Protein AF-A0A2G9TK32-F1 (afdb_monomer_lite)

Radius of gyration: 20.15 Å; chains: 1; bounding box: 48×48×53 Å

pLDDT: mean 79.86, std 15.52, range [35.94, 96.19]

Organism: Teladorsagia circumcincta (NCBI:txid45464)

Structure (mmCIF, N/CA/C/O backbone):
data_AF-A0A2G9TK32-F1
#
_entry.id   AF-A0A2G9TK32-F1
#
loop_
_atom_site.group_PDB
_atom_site.id
_atom_site.type_symbol
_atom_site.label_atom_id
_atom_site.label_alt_id
_atom_site.label_comp_id
_atom_site.label_asym_id
_atom_site.label_entity_id
_atom_site.label_seq_id
_atom_site.pdbx_PDB_ins_code
_atom_site.Cartn_x
_atom_site.Cartn_y
_atom_site.Cartn_z
_atom_site.occupancy
_atom_site.B_iso_or_equiv
_atom_site.auth_seq_id
_atom_site.auth_comp_id
_atom_site.auth_asym_id
_atom_site.auth_atom_id
_atom_site.pdbx_PDB_model_num
ATOM 1 N N . MET A 1 1 ? -18.949 -4.666 10.541 1.00 75.31 1 MET A N 1
ATOM 2 C CA . MET A 1 1 ? -17.794 -5.335 11.185 1.00 75.31 1 MET A CA 1
ATOM 3 C C . MET A 1 1 ? -17.931 -6.842 11.384 1.00 75.31 1 MET A C 1
ATOM 5 O O . MET A 1 1 ? -16.945 -7.516 11.141 1.00 75.31 1 MET A O 1
ATOM 9 N N . LYS A 1 2 ? -19.099 -7.411 11.738 1.00 81.81 2 LYS A N 1
ATOM 10 C CA . LYS A 1 2 ? -19.233 -8.866 12.002 1.00 81.81 2 LYS A CA 1
ATOM 11 C C . LYS A 1 2 ? -18.679 -9.791 10.900 1.00 81.81 2 LYS A C 1
ATOM 13 O O . LYS A 1 2 ? -18.055 -10.792 11.217 1.00 81.81 2 LYS A O 1
ATOM 18 N N . VAL A 1 3 ? -18.886 -9.460 9.620 1.00 80.69 3 VAL A N 1
ATOM 19 C CA . VAL A 1 3 ? -18.361 -10.248 8.481 1.00 80.69 3 VAL A CA 1
ATOM 20 C C . VAL A 1 3 ? -16.830 -10.233 8.438 1.00 80.69 3 VAL A C 1
ATOM 22 O O . VAL A 1 3 ? -16.214 -11.276 8.256 1.00 80.69 3 VAL A O 1
ATOM 25 N N . VAL A 1 4 ? -16.224 -9.064 8.657 1.00 80.38 4 VAL A N 1
ATOM 26 C CA . VAL A 1 4 ? -14.765 -8.893 8.696 1.00 80.38 4 VAL A CA 1
ATOM 27 C C . VAL A 1 4 ? -14.185 -9.626 9.902 1.00 80.38 4 VAL A C 1
ATOM 29 O O . VAL A 1 4 ? -13.269 -10.414 9.744 1.00 80.38 4 VAL A O 1
ATOM 32 N N . GLN A 1 5 ? -14.773 -9.465 11.090 1.00 81.94 5 GLN A N 1
ATOM 33 C CA . GLN A 1 5 ? -14.326 -10.168 12.299 1.00 81.94 5 GLN A CA 1
ATOM 34 C C . GLN A 1 5 ? -14.335 -11.690 12.115 1.00 81.94 5 GLN A C 1
ATOM 36 O O . GLN A 1 5 ? -13.328 -12.331 12.389 1.00 81.94 5 GLN A O 1
ATOM 41 N N . LYS A 1 6 ? -15.419 -12.249 11.557 1.00 82.06 6 LYS A N 1
ATOM 42 C CA . LYS A 1 6 ? -15.507 -13.681 11.224 1.00 82.06 6 LYS A CA 1
ATOM 43 C C . LYS A 1 6 ? -14.401 -14.143 10.280 1.00 82.06 6 LYS A C 1
ATOM 45 O O . LYS A 1 6 ? -13.883 -15.244 10.428 1.00 82.06 6 LYS A O 1
ATOM 50 N N . ALA A 1 7 ? -14.032 -13.311 9.307 1.00 77.94 7 ALA A N 1
ATOM 51 C CA . ALA A 1 7 ? -12.984 -13.653 8.355 1.00 77.94 7 ALA A CA 1
ATOM 52 C C . ALA A 1 7 ? -11.597 -13.757 9.012 1.00 77.94 7 ALA A C 1
ATOM 54 O O . ALA A 1 7 ? -10.750 -14.450 8.465 1.00 77.94 7 ALA A O 1
ATOM 55 N N . TYR A 1 8 ? -11.381 -13.124 10.169 1.00 80.44 8 TYR A N 1
ATOM 56 C CA . TYR A 1 8 ? -10.092 -13.047 10.867 1.00 80.44 8 TYR A CA 1
ATOM 57 C C . TYR A 1 8 ? -10.092 -13.748 12.239 1.00 80.44 8 TYR A C 1
ATOM 59 O O . TYR A 1 8 ? -9.159 -13.566 13.010 1.00 80.44 8 TYR A O 1
ATOM 67 N N . GLU A 1 9 ? -11.088 -14.590 12.555 1.00 72.88 9 GLU A N 1
ATOM 68 C CA . GLU A 1 9 ? -11.216 -15.280 13.860 1.00 72.88 9 GLU A CA 1
ATOM 69 C C . GLU A 1 9 ? -9.981 -16.103 14.280 1.00 72.88 9 GLU A C 1
ATOM 71 O O . GLU A 1 9 ? -9.833 -16.430 15.455 1.00 72.88 9 GLU A O 1
ATOM 76 N N . ARG A 1 10 ? -9.095 -16.447 13.336 1.00 67.62 10 ARG A N 1
ATOM 77 C CA . ARG A 1 10 ? -7.863 -17.222 13.572 1.00 67.62 10 ARG A CA 1
ATOM 78 C C . ARG A 1 10 ? -6.574 -16.442 13.302 1.00 67.62 10 ARG A C 1
ATOM 80 O O . ARG A 1 10 ? -5.494 -17.006 13.448 1.00 67.62 10 ARG A O 1
ATOM 87 N N . ASP A 1 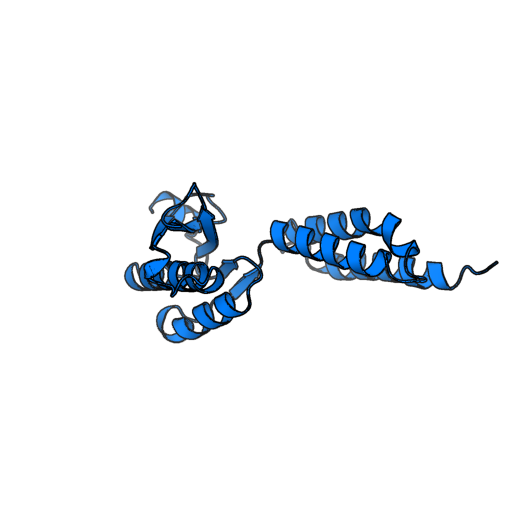11 ? -6.684 -15.178 12.907 1.00 68.31 11 ASP A N 1
ATOM 88 C CA . ASP A 1 11 ? -5.565 -14.365 12.439 1.00 68.31 11 ASP A CA 1
ATOM 89 C C . ASP A 1 11 ? -5.225 -13.264 13.457 1.00 68.31 11 ASP A C 1
ATOM 91 O O . ASP A 1 11 ? -6.096 -12.716 14.128 1.00 68.31 11 ASP A O 1
ATOM 95 N N . GLY A 1 12 ? -3.940 -12.918 13.572 1.00 72.88 12 GLY A N 1
ATOM 96 C CA . GLY A 1 12 ? -3.429 -11.961 14.567 1.00 72.88 12 GLY A CA 1
ATOM 97 C C . GLY A 1 12 ? -3.754 -10.481 14.307 1.00 72.88 12 GLY A C 1
ATOM 98 O O . GLY A 1 12 ? -3.273 -9.626 15.045 1.00 72.88 12 GLY A O 1
ATOM 99 N N . GLY A 1 13 ? -4.525 -10.161 13.263 1.00 86.69 13 GLY A N 1
ATOM 100 C CA . GLY A 1 13 ? -4.944 -8.798 12.929 1.00 86.69 13 GLY A CA 1
ATOM 101 C C . GLY A 1 13 ? -5.457 -8.650 11.494 1.00 86.69 13 GLY A C 1
ATOM 102 O O . GLY A 1 13 ? -5.327 -9.549 10.670 1.00 86.69 13 GLY A O 1
ATOM 103 N N . LEU A 1 14 ? -6.049 -7.495 11.198 1.00 89.88 14 LEU A N 1
ATOM 104 C CA . LEU A 1 14 ? -6.611 -7.127 9.903 1.00 89.88 14 LEU A CA 1
ATOM 105 C C . LEU A 1 14 ? -5.515 -6.779 8.889 1.00 89.88 14 LEU A C 1
ATOM 107 O O . LEU A 1 14 ? -4.511 -6.145 9.223 1.00 89.88 14 LEU A O 1
ATOM 111 N N . CYS A 1 15 ? -5.759 -7.119 7.624 1.00 90.56 15 CYS A N 1
ATOM 112 C CA . CYS A 1 15 ? -4.934 -6.687 6.497 1.00 90.56 15 CYS A CA 1
ATOM 113 C C . CYS A 1 15 ? -5.719 -5.656 5.696 1.00 90.56 15 CYS A C 1
ATOM 115 O O . CYS A 1 15 ? -6.651 -6.008 4.968 1.00 90.56 15 CYS A O 1
ATOM 117 N N . LEU A 1 16 ? -5.355 -4.386 5.830 1.00 90.75 16 LEU A N 1
ATOM 118 C CA . LEU A 1 16 ? -6.110 -3.283 5.251 1.00 90.75 16 LEU A CA 1
ATOM 119 C C . LEU A 1 16 ? -5.390 -2.678 4.047 1.00 90.75 16 LEU A C 1
ATOM 121 O O . LEU A 1 16 ? -4.169 -2.736 3.938 1.00 90.75 16 LEU A O 1
ATOM 125 N N . ALA A 1 17 ? -6.152 -2.066 3.149 1.00 90.94 17 ALA A N 1
ATOM 126 C CA . ALA A 1 17 ? -5.641 -1.221 2.081 1.00 90.94 17 ALA A CA 1
ATOM 127 C C . ALA A 1 17 ? -6.225 0.181 2.220 1.00 90.94 17 ALA A C 1
ATOM 129 O O . ALA A 1 17 ? -7.442 0.334 2.366 1.00 90.94 17 ALA A O 1
ATOM 130 N N . ALA A 1 18 ? -5.355 1.185 2.161 1.00 90.50 18 ALA A N 1
ATOM 131 C CA . ALA A 1 18 ? -5.724 2.587 2.153 1.00 90.50 18 ALA A CA 1
ATOM 132 C C . ALA A 1 18 ? -5.304 3.236 0.834 1.00 90.50 18 ALA A C 1
ATOM 134 O O . ALA A 1 18 ? -4.127 3.214 0.462 1.00 90.50 18 ALA A O 1
ATOM 135 N N . ASP A 1 19 ? -6.265 3.856 0.156 1.00 84.50 19 ASP A N 1
ATOM 136 C CA . ASP A 1 19 ? -5.996 4.664 -1.029 1.00 84.50 19 ASP A CA 1
ATOM 137 C C . ASP A 1 19 ? -6.625 6.048 -0.904 1.00 84.50 19 ASP A C 1
ATOM 139 O O . ASP A 1 19 ? -7.736 6.212 -0.397 1.00 84.50 19 ASP A O 1
ATOM 143 N N . GLY A 1 20 ? -5.872 7.042 -1.363 1.00 74.88 20 GLY A N 1
ATOM 144 C CA . GLY A 1 20 ? -6.241 8.446 -1.364 1.00 74.88 20 GLY A CA 1
ATOM 145 C C . GLY A 1 20 ? -6.227 8.974 -2.787 1.00 74.88 20 GLY A C 1
ATOM 146 O O . GLY A 1 20 ? -5.217 8.845 -3.486 1.00 74.88 20 GLY A O 1
ATOM 147 N N . ASN A 1 21 ? -7.328 9.589 -3.213 1.00 70.50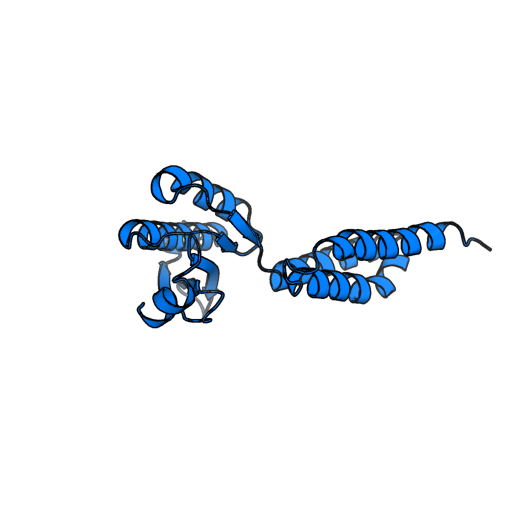 21 ASN A N 1
ATOM 148 C CA . ASN A 1 21 ? -7.413 10.258 -4.500 1.00 70.50 21 ASN A CA 1
ATOM 149 C C . ASN A 1 21 ? -7.975 11.670 -4.351 1.00 70.50 21 ASN A C 1
ATOM 151 O O . ASN A 1 21 ? -8.821 11.964 -3.510 1.00 70.50 21 ASN A O 1
ATOM 155 N N . VAL A 1 22 ? -7.494 12.548 -5.214 1.00 63.31 22 VAL A N 1
ATOM 156 C CA . VAL A 1 22 ? -7.767 13.971 -5.217 1.00 63.31 22 VAL A CA 1
ATOM 157 C C . VAL A 1 22 ? -8.547 14.278 -6.489 1.00 63.31 22 VAL A C 1
ATOM 159 O O . VAL A 1 22 ? -7.986 14.320 -7.583 1.00 63.31 22 VAL A O 1
ATOM 162 N N . THR A 1 23 ? -9.861 14.478 -6.370 1.00 58.47 23 THR A N 1
ATOM 163 C CA . THR A 1 23 ? -10.687 14.797 -7.540 1.00 58.47 23 THR A CA 1
ATOM 164 C C . THR A 1 23 ? -10.627 16.292 -7.830 1.00 58.47 23 THR A C 1
ATOM 166 O O . THR A 1 23 ? -11.069 17.110 -7.024 1.00 58.47 23 THR A O 1
ATOM 169 N N . LYS A 1 24 ? -10.100 16.664 -9.001 1.00 52.28 24 LYS A N 1
ATOM 170 C CA . LYS A 1 24 ? -10.249 18.011 -9.567 1.00 52.28 24 LYS A CA 1
ATOM 171 C C . LYS A 1 24 ? -11.477 18.019 -10.481 1.00 52.28 24 LYS A C 1
ATOM 173 O O . LYS A 1 24 ? -11.439 17.414 -11.548 1.00 52.28 24 LYS A O 1
ATOM 178 N N . LYS A 1 25 ? -12.550 18.713 -10.094 1.00 52.53 25 LYS A N 1
ATOM 179 C CA . LYS A 1 25 ? -13.654 19.063 -11.003 1.00 52.53 25 LYS A CA 1
ATOM 180 C C . LYS A 1 25 ? -13.782 20.583 -11.065 1.00 52.53 25 LYS A C 1
ATOM 182 O O . LYS A 1 25 ? -14.248 21.194 -10.117 1.00 52.53 25 LYS A O 1
ATOM 187 N N . GLY A 1 26 ? -13.397 21.176 -12.194 1.00 54.47 26 GLY A N 1
ATOM 188 C CA . GLY A 1 26 ? -13.657 22.591 -12.472 1.00 54.47 26 GLY A CA 1
ATOM 189 C C . GLY A 1 26 ? -12.821 23.598 -11.657 1.00 54.47 26 GLY A C 1
ATOM 190 O O . GLY A 1 26 ? -11.754 23.245 -11.146 1.00 54.47 26 GLY A O 1
ATOM 191 N N . PRO A 1 27 ? -13.267 24.871 -11.598 1.00 46.84 27 PRO A N 1
ATOM 192 C CA . PRO A 1 27 ? -12.472 26.002 -11.107 1.00 46.84 27 PRO A CA 1
ATOM 193 C C . PRO A 1 27 ? -12.380 26.145 -9.570 1.00 46.84 27 PRO A C 1
ATOM 195 O O . PRO A 1 27 ? -11.624 26.991 -9.101 1.00 46.84 27 PRO A O 1
ATOM 198 N N . THR A 1 28 ? -13.074 25.323 -8.774 1.00 53.03 28 THR A N 1
ATOM 199 C CA . THR A 1 28 ? -13.118 25.385 -7.292 1.00 53.03 28 THR A CA 1
ATOM 200 C C . THR A 1 28 ? -13.394 24.003 -6.667 1.00 53.03 28 THR A C 1
ATOM 202 O O . THR A 1 28 ? -13.671 23.042 -7.379 1.00 53.03 28 THR A O 1
ATOM 205 N N . PRO A 1 29 ? -13.287 23.891 -5.332 1.00 52.78 29 PRO A N 1
ATOM 206 C CA . PRO A 1 29 ? -12.130 23.355 -4.639 1.00 52.78 29 PRO A CA 1
ATOM 207 C C . PRO A 1 29 ? -11.988 21.829 -4.749 1.00 52.78 29 PRO A C 1
ATOM 209 O O . PRO A 1 29 ? -12.925 21.050 -4.897 1.00 52.78 29 PRO A O 1
ATOM 212 N N . VAL A 1 30 ? -10.741 21.406 -4.647 1.00 66.56 30 VAL A N 1
ATOM 213 C CA . VAL A 1 30 ? -10.318 20.022 -4.790 1.00 66.56 30 VAL A CA 1
ATOM 214 C C . VAL A 1 30 ? -10.626 19.265 -3.494 1.00 66.56 30 VAL A C 1
ATOM 216 O O . VAL A 1 30 ? -10.011 19.534 -2.463 1.00 66.56 30 VAL A O 1
ATOM 219 N N . ILE A 1 31 ? -11.567 18.326 -3.539 1.00 72.69 31 ILE A N 1
ATOM 220 C CA . ILE A 1 31 ? -11.835 17.415 -2.422 1.00 72.69 31 ILE A CA 1
ATOM 221 C C . ILE A 1 31 ? -10.962 16.172 -2.600 1.00 72.69 31 ILE A C 1
ATOM 223 O O . ILE A 1 31 ? -10.994 15.508 -3.642 1.00 72.69 31 ILE A O 1
ATOM 227 N N . GLY A 1 32 ? -10.160 15.882 -1.581 1.00 77.62 32 GLY A N 1
ATOM 228 C CA . GLY A 1 32 ? -9.493 14.605 -1.398 1.00 77.62 32 GLY A CA 1
ATOM 229 C C . GLY A 1 32 ? -10.419 13.603 -0.735 1.00 77.62 32 GLY A C 1
ATOM 230 O O . GLY A 1 32 ? -11.151 13.945 0.190 1.00 77.62 32 GLY A O 1
ATOM 231 N N . LYS A 1 33 ? -10.365 12.360 -1.194 1.00 84.81 33 LYS A N 1
ATOM 232 C CA . LYS A 1 33 ? -11.046 11.222 -0.591 1.00 84.81 33 LYS A CA 1
ATOM 233 C C . LYS A 1 33 ? -10.004 10.171 -0.250 1.00 84.81 33 LYS A C 1
ATOM 235 O O . LYS A 1 33 ? -9.269 9.752 -1.140 1.00 84.81 33 LYS A O 1
ATOM 240 N N . ALA A 1 34 ? -9.983 9.722 0.995 1.00 88.81 34 ALA A N 1
ATOM 241 C CA . ALA A 1 34 ? -9.228 8.557 1.426 1.00 88.81 34 ALA A CA 1
ATOM 242 C C . ALA A 1 34 ? -10.198 7.437 1.813 1.00 88.81 34 ALA A C 1
ATOM 244 O O . ALA A 1 34 ? -11.228 7.686 2.433 1.00 88.81 34 ALA A O 1
ATOM 245 N N . VAL A 1 35 ? -9.907 6.206 1.409 1.00 90.94 35 VAL A N 1
ATOM 246 C CA . VAL A 1 35 ? -10.744 5.030 1.671 1.00 90.94 35 VAL A CA 1
ATOM 247 C C . VAL A 1 35 ? -9.896 3.962 2.321 1.00 90.94 35 VAL A C 1
ATOM 249 O O . VAL A 1 35 ? -8.785 3.703 1.869 1.00 90.94 35 VAL A O 1
ATOM 252 N N . LEU A 1 36 ? -10.454 3.317 3.338 1.00 92.50 36 LEU A N 1
ATOM 253 C CA . LEU A 1 36 ? -9.889 2.149 3.989 1.00 92.50 36 LEU A CA 1
ATOM 254 C C . LEU A 1 36 ? -10.761 0.935 3.684 1.00 92.50 36 LEU A C 1
ATOM 256 O O . LEU A 1 36 ? -11.975 0.959 3.901 1.00 92.50 36 LEU A O 1
ATOM 260 N N . SER A 1 37 ? -10.145 -0.133 3.198 1.00 91.81 37 SER A N 1
ATOM 261 C CA . SER A 1 37 ? -10.830 -1.381 2.868 1.00 91.81 37 SER A CA 1
ATOM 262 C C . SER A 1 37 ? -10.113 -2.584 3.460 1.00 91.81 37 SER A C 1
ATOM 264 O O . SER A 1 37 ? -8.898 -2.570 3.645 1.00 91.81 37 SER A O 1
ATOM 266 N N . ASP A 1 38 ? -10.876 -3.628 3.753 1.00 86.50 38 ASP A N 1
ATOM 267 C CA . ASP A 1 38 ? -10.344 -4.920 4.153 1.00 86.50 38 ASP A CA 1
ATOM 268 C C . ASP A 1 38 ? -9.917 -5.720 2.919 1.00 86.50 38 ASP A C 1
ATOM 270 O O . ASP A 1 38 ? -10.707 -5.949 1.999 1.00 86.50 38 ASP A O 1
ATOM 274 N N . THR A 1 39 ? -8.665 -6.169 2.883 1.00 84.44 39 THR A N 1
ATOM 275 C CA . THR A 1 39 ? -8.111 -6.813 1.683 1.00 84.44 39 THR A CA 1
ATOM 276 C C . THR A 1 39 ? -8.635 -8.228 1.460 1.00 84.44 39 THR A C 1
ATOM 278 O O . THR A 1 39 ? -8.577 -8.709 0.326 1.00 84.44 39 THR A O 1
ATOM 281 N N . ARG A 1 40 ? -9.186 -8.886 2.487 1.00 82.62 40 ARG A N 1
ATOM 282 C CA . ARG A 1 40 ? -9.735 -10.244 2.387 1.00 82.62 40 ARG A CA 1
ATOM 283 C C . ARG A 1 40 ? -11.185 -10.249 1.921 1.00 82.62 40 ARG A C 1
ATOM 285 O O . ARG A 1 40 ? -11.513 -10.907 0.941 1.00 82.62 40 ARG A O 1
ATOM 292 N N . THR A 1 41 ? -12.044 -9.500 2.600 1.00 81.06 41 THR A N 1
ATOM 293 C CA . THR A 1 41 ? -13.484 -9.415 2.309 1.00 81.06 41 THR A CA 1
ATOM 294 C C . THR A 1 41 ? -13.821 -8.388 1.232 1.00 81.06 41 THR A C 1
ATOM 296 O O . THR A 1 41 ? -14.942 -8.386 0.731 1.00 81.06 41 THR A O 1
ATOM 299 N N . LYS A 1 42 ? -12.866 -7.517 0.873 1.00 83.94 42 LYS A N 1
ATOM 300 C CA . LYS A 1 42 ? -13.024 -6.408 -0.085 1.00 83.94 42 LYS A CA 1
ATOM 301 C C . LYS A 1 42 ? -14.040 -5.346 0.351 1.00 83.94 42 LYS A C 1
ATOM 303 O O . LYS A 1 42 ? -14.442 -4.508 -0.453 1.00 83.94 42 LYS A O 1
ATOM 308 N N . LEU A 1 43 ? -14.451 -5.356 1.620 1.00 85.50 43 LEU A N 1
ATOM 309 C CA . LEU A 1 43 ? -15.397 -4.385 2.157 1.00 85.50 43 LEU A CA 1
ATOM 310 C C . LEU A 1 43 ? -14.698 -3.067 2.495 1.00 85.50 43 LEU A C 1
ATOM 312 O O . LEU A 1 43 ? -13.621 -3.055 3.089 1.00 85.50 43 LEU A O 1
ATOM 316 N N . ILE A 1 44 ? -15.350 -1.952 2.165 1.00 91.25 44 ILE A N 1
ATOM 317 C CA . ILE A 1 44 ? -14.946 -0.627 2.639 1.00 91.25 44 ILE A CA 1
ATOM 318 C C . ILE A 1 44 ? -15.327 -0.516 4.114 1.00 91.25 44 ILE A C 1
ATOM 320 O O . ILE A 1 44 ? -16.479 -0.745 4.485 1.00 91.25 44 ILE A O 1
ATOM 324 N N . LEU A 1 45 ? -14.349 -0.175 4.946 1.00 91.75 45 LEU A N 1
ATOM 325 C CA . LEU A 1 45 ? -14.523 -0.047 6.389 1.00 91.75 45 LEU A CA 1
ATOM 326 C C . LEU A 1 45 ? -14.781 1.399 6.792 1.00 91.75 45 LEU A C 1
ATOM 328 O O . LEU A 1 45 ? -15.613 1.644 7.661 1.00 91.75 45 LEU A O 1
ATOM 332 N N . HIS A 1 46 ? -14.079 2.337 6.154 1.00 94.56 46 HIS A N 1
ATOM 333 C CA . HIS A 1 46 ? -14.182 3.758 6.460 1.00 94.56 46 HIS A CA 1
ATOM 334 C C . HIS A 1 46 ? -13.761 4.621 5.270 1.00 94.56 46 HIS A C 1
ATOM 336 O O . HIS A 1 46 ? -13.014 4.174 4.392 1.00 94.56 46 HIS A O 1
ATOM 342 N N . ALA A 1 47 ? -14.242 5.859 5.238 1.00 92.56 47 ALA A N 1
ATOM 343 C CA . ALA A 1 47 ? -13.846 6.849 4.249 1.00 92.56 47 ALA A CA 1
ATOM 344 C C . ALA A 1 47 ? -13.719 8.226 4.897 1.00 92.56 47 ALA A C 1
ATOM 346 O O . ALA A 1 47 ? -14.544 8.620 5.716 1.00 92.56 47 ALA A O 1
ATOM 347 N N . GLU A 1 48 ? -12.701 8.959 4.474 1.00 91.88 48 GLU A N 1
ATOM 348 C CA . GLU A 1 48 ? -12.375 10.294 4.952 1.00 91.88 48 GLU A CA 1
ATOM 349 C C . GLU A 1 48 ? -12.356 11.268 3.784 1.00 91.88 48 GLU A C 1
ATOM 351 O O . GLU A 1 48 ? -11.929 10.936 2.673 1.00 91.88 48 GLU A O 1
ATOM 356 N N . PHE A 1 49 ? -12.808 12.488 4.049 1.00 88.56 49 PHE A N 1
ATOM 357 C CA . PHE A 1 49 ? -12.770 13.582 3.092 1.00 88.56 49 PHE A CA 1
ATOM 358 C C . PHE A 1 49 ? -11.862 14.675 3.636 1.00 88.56 49 PHE A C 1
ATOM 360 O O . PHE A 1 49 ? -11.950 15.045 4.805 1.00 88.56 49 PHE A O 1
ATOM 367 N N . VAL A 1 50 ? -10.979 15.176 2.780 1.00 85.62 50 VAL A N 1
ATOM 368 C CA . VAL A 1 50 ? -10.028 16.235 3.114 1.00 85.62 50 VAL A CA 1
ATOM 369 C C . VAL A 1 50 ? -10.205 17.346 2.101 1.00 85.62 50 VAL A C 1
ATOM 371 O O . VAL A 1 50 ? -10.003 17.147 0.899 1.00 85.62 50 VAL A O 1
ATOM 374 N N . HIS A 1 51 ? -10.594 18.525 2.563 1.00 82.12 51 HIS A N 1
ATOM 375 C CA . HIS A 1 51 ? -10.676 19.680 1.692 1.00 82.12 51 HIS A CA 1
ATOM 376 C C . HIS A 1 51 ? -9.269 20.241 1.451 1.00 82.12 51 HIS A C 1
ATOM 378 O O . HIS A 1 51 ? -8.478 20.394 2.376 1.00 82.12 51 HIS A O 1
ATOM 384 N N . ARG A 1 52 ? -8.921 20.587 0.207 1.00 74.38 52 ARG A N 1
ATOM 385 C CA . ARG A 1 52 ? -7.557 21.041 -0.138 1.00 74.38 52 ARG A CA 1
ATOM 386 C C . ARG A 1 52 ? -7.116 22.342 0.558 1.00 74.38 52 ARG A C 1
ATOM 388 O O . ARG A 1 52 ? -5.915 22.597 0.653 1.00 74.38 52 ARG A O 1
ATOM 395 N N . SER A 1 53 ? -8.048 23.149 1.074 1.00 75.31 53 SER A N 1
ATOM 396 C CA . SER A 1 53 ? -7.692 24.297 1.930 1.00 75.31 53 SER A CA 1
ATOM 397 C C . SER A 1 53 ? -7.052 23.870 3.251 1.00 75.31 53 SER A C 1
ATOM 399 O O . SER A 1 53 ? -6.290 24.634 3.821 1.00 75.31 53 SER A O 1
ATOM 401 N N . GLU A 1 54 ? -7.331 22.655 3.721 1.00 74.25 54 GLU A N 1
ATOM 402 C CA . GLU A 1 54 ? -6.747 22.082 4.938 1.00 74.25 54 GLU A CA 1
ATOM 403 C C . GLU A 1 54 ? -5.310 21.581 4.705 1.00 74.25 54 GLU A C 1
ATOM 405 O O . GLU A 1 54 ? -4.631 21.172 5.640 1.00 74.25 54 GLU A O 1
ATOM 410 N N . SER A 1 55 ? -4.837 21.588 3.452 1.00 67.06 55 SER A N 1
ATOM 411 C CA . SER A 1 55 ? -3.560 20.997 3.045 1.00 67.06 55 SER A CA 1
ATOM 412 C C . SER A 1 55 ? -2.643 21.988 2.313 1.00 67.06 55 SER A C 1
ATOM 414 O O . SER A 1 55 ? -1.819 21.571 1.490 1.00 67.06 55 SER A O 1
ATOM 416 N N . ASP A 1 56 ? -2.831 23.293 2.530 1.00 67.38 56 ASP A N 1
ATOM 417 C CA . ASP A 1 56 ? -2.097 24.390 1.873 1.00 67.38 56 ASP A CA 1
ATOM 418 C C . ASP A 1 56 ? -2.049 24.282 0.342 1.00 67.38 56 ASP A C 1
ATOM 420 O O . ASP A 1 56 ? -1.065 24.633 -0.307 1.00 67.38 56 ASP A O 1
ATOM 424 N N . ASN A 1 57 ? -3.096 23.730 -0.274 1.00 61.03 57 ASN A N 1
ATOM 425 C CA . ASN A 1 57 ? -3.128 23.450 -1.707 1.00 61.03 57 ASN A CA 1
ATOM 426 C C . ASN A 1 57 ? -2.064 22.463 -2.237 1.00 61.03 57 ASN A C 1
ATOM 428 O O . ASN A 1 57 ? -1.939 22.301 -3.455 1.00 61.03 57 ASN A O 1
ATOM 432 N N . VAL A 1 58 ? -1.361 21.713 -1.388 1.00 64.50 58 VAL A N 1
ATOM 433 C CA . VAL A 1 58 ? -0.378 20.705 -1.819 1.00 64.50 58 VAL A CA 1
ATOM 434 C C . VAL A 1 58 ? -1.026 19.321 -1.916 1.00 64.50 58 VAL A C 1
ATOM 436 O O . VAL A 1 58 ? -1.429 18.747 -0.909 1.00 64.50 58 VAL A O 1
ATOM 439 N N . ASN A 1 59 ? -1.078 18.740 -3.121 1.00 63.19 59 ASN A N 1
ATOM 440 C CA . ASN A 1 59 ? -1.753 17.452 -3.358 1.00 63.19 59 ASN A CA 1
ATOM 441 C C . ASN A 1 59 ? -1.210 16.310 -2.480 1.00 63.19 59 ASN A C 1
ATOM 443 O O . ASN A 1 59 ? -1.991 15.545 -1.930 1.00 63.19 59 ASN A O 1
ATOM 447 N N . GLY A 1 60 ? 0.112 16.220 -2.292 1.00 67.06 60 GLY A N 1
ATOM 448 C CA . GLY A 1 60 ? 0.716 15.172 -1.459 1.00 67.06 60 GLY A CA 1
ATOM 449 C C . GLY A 1 60 ? 0.354 15.267 0.029 1.00 67.06 60 GLY A C 1
ATOM 450 O O . GLY A 1 60 ? 0.391 14.255 0.721 1.00 67.06 60 GLY A O 1
ATOM 451 N N . ARG A 1 61 ? -0.036 16.452 0.521 1.00 77.00 61 ARG A N 1
ATOM 452 C CA . ARG A 1 61 ? -0.476 16.643 1.913 1.00 77.00 61 ARG A CA 1
ATOM 453 C C . ARG A 1 61 ? -1.898 16.134 2.142 1.00 77.00 61 ARG A C 1
ATOM 455 O O . ARG A 1 61 ? -2.184 15.650 3.228 1.00 77.00 61 ARG A O 1
ATOM 462 N N . VAL A 1 62 ? -2.753 16.179 1.118 1.00 81.12 62 VAL A N 1
ATOM 463 C CA . VAL A 1 62 ? -4.123 15.641 1.171 1.00 81.12 62 VAL A CA 1
ATOM 464 C C . VAL A 1 62 ? -4.110 14.134 1.427 1.00 81.12 62 VAL A C 1
ATOM 466 O O . VAL A 1 62 ? -4.875 13.640 2.249 1.00 81.12 62 VAL A O 1
ATOM 469 N N . ASP A 1 63 ? -3.208 13.409 0.762 1.00 82.81 63 ASP A N 1
ATOM 470 C CA . ASP A 1 63 ? -3.065 11.961 0.942 1.00 82.81 63 ASP A CA 1
ATOM 471 C C . ASP A 1 63 ? -2.574 11.596 2.343 1.00 82.81 63 ASP A C 1
ATOM 473 O O . ASP A 1 63 ? -3.066 10.650 2.953 1.00 82.81 63 ASP A O 1
ATOM 477 N N . VAL A 1 64 ? -1.593 12.352 2.842 1.00 88.31 64 VAL A N 1
ATOM 478 C CA . VAL A 1 64 ? -1.018 12.154 4.176 1.00 88.31 64 VAL A CA 1
ATOM 479 C C . VAL A 1 64 ? -2.058 12.450 5.249 1.00 88.31 64 VAL A C 1
ATOM 481 O O . VAL A 1 64 ? -2.224 11.650 6.164 1.00 88.31 64 VAL A O 1
ATOM 484 N N . GLU A 1 65 ? -2.798 13.552 5.123 1.00 89.88 65 GLU A N 1
ATOM 485 C CA . GLU A 1 65 ? -3.854 13.895 6.075 1.00 89.88 65 GLU A CA 1
ATOM 486 C C . GLU A 1 65 ? -5.015 12.899 6.021 1.00 89.88 65 GLU A C 1
ATOM 488 O O . GLU A 1 65 ? -5.499 12.457 7.062 1.00 89.88 65 GLU A O 1
ATOM 493 N N . GLY A 1 66 ? -5.412 12.471 4.820 1.00 90.50 66 GLY A N 1
ATOM 494 C CA . GLY A 1 66 ? -6.408 11.419 4.649 1.00 90.50 66 GLY A CA 1
ATOM 495 C C . GLY A 1 66 ? -5.983 10.129 5.349 1.00 90.50 66 GLY A C 1
ATOM 496 O O . GLY A 1 66 ? -6.761 9.561 6.112 1.00 90.50 66 GLY A O 1
ATOM 497 N N . LEU A 1 67 ? -4.728 9.706 5.168 1.00 92.12 67 LEU A N 1
ATOM 498 C CA . LEU A 1 67 ? -4.186 8.544 5.869 1.00 92.12 67 LEU A CA 1
ATOM 499 C C . LEU A 1 67 ? -4.151 8.754 7.390 1.00 92.12 67 LEU A C 1
ATOM 501 O O . LEU A 1 67 ? -4.588 7.868 8.115 1.00 92.12 67 LEU A O 1
ATOM 505 N N . ASN A 1 68 ? -3.702 9.909 7.887 1.00 93.00 68 ASN A N 1
ATOM 506 C CA . ASN A 1 68 ? -3.684 10.198 9.326 1.00 93.00 68 ASN A CA 1
ATOM 507 C C . ASN A 1 68 ? -5.075 10.051 9.957 1.00 93.00 68 ASN A C 1
ATOM 509 O O . ASN A 1 68 ? -5.202 9.463 11.031 1.00 93.00 68 ASN A O 1
ATOM 513 N N . ARG A 1 69 ? -6.129 10.543 9.295 1.00 94.25 69 ARG A N 1
ATOM 514 C CA . ARG A 1 69 ? -7.514 10.388 9.773 1.00 94.25 69 ARG A CA 1
ATOM 515 C C . ARG A 1 69 ? -7.944 8.926 9.806 1.00 94.25 69 ARG A C 1
ATOM 517 O O . ARG A 1 69 ? -8.483 8.481 10.818 1.00 94.25 69 ARG A O 1
ATOM 524 N N . LEU A 1 70 ? -7.626 8.162 8.758 1.00 95.44 70 LEU A N 1
ATOM 525 C CA . LEU A 1 70 ? -7.887 6.721 8.728 1.00 95.44 70 LEU A CA 1
ATOM 526 C C . LEU A 1 70 ? -7.149 5.983 9.857 1.00 95.44 70 LEU A C 1
ATOM 528 O O . LEU A 1 70 ? -7.755 5.159 10.533 1.00 95.44 70 LEU A O 1
ATOM 532 N N . LEU A 1 71 ? -5.874 6.296 10.111 1.00 95.12 71 LEU A N 1
ATOM 533 C CA . LEU A 1 71 ? -5.080 5.672 11.180 1.00 95.12 71 LEU A CA 1
ATOM 534 C C . LEU A 1 71 ? -5.626 6.009 12.575 1.00 95.12 71 LEU A C 1
ATOM 536 O O . LEU A 1 71 ? -5.755 5.119 13.414 1.00 95.12 71 LEU A O 1
ATOM 540 N N . ARG A 1 72 ? -6.020 7.267 12.814 1.00 95.75 72 ARG A N 1
ATOM 541 C CA . ARG A 1 72 ? -6.689 7.675 14.062 1.00 95.75 72 ARG A CA 1
ATOM 542 C C . ARG A 1 72 ? -8.021 6.957 14.252 1.00 95.75 72 ARG A C 1
ATOM 544 O O . ARG A 1 72 ? -8.352 6.579 15.372 1.00 95.75 72 ARG A O 1
ATOM 551 N N . TRP A 1 73 ? -8.780 6.747 13.177 1.00 96.19 73 TRP A N 1
ATOM 552 C CA . TRP A 1 73 ? -10.015 5.967 13.228 1.00 96.19 73 TRP A CA 1
ATOM 553 C C . TRP A 1 73 ? -9.744 4.499 13.593 1.00 96.19 73 TRP A C 1
ATOM 555 O O . TRP A 1 73 ? -10.392 3.983 14.497 1.00 96.19 73 TRP A O 1
ATOM 565 N N . ILE A 1 74 ? -8.738 3.855 12.984 1.00 94.69 74 ILE A N 1
ATOM 566 C CA . ILE A 1 74 ? -8.311 2.483 13.333 1.00 94.69 74 ILE A CA 1
ATOM 567 C C . ILE A 1 74 ? -7.947 2.387 14.823 1.00 94.69 74 ILE A C 1
ATOM 569 O O . ILE A 1 74 ? -8.422 1.481 15.509 1.00 94.69 74 ILE A O 1
ATOM 573 N N . SER A 1 75 ? -7.142 3.337 15.316 1.00 94.88 75 SER A N 1
ATOM 574 C CA . SER A 1 75 ? -6.729 3.447 16.724 1.00 94.88 75 SER A CA 1
ATOM 575 C C . SER A 1 75 ? -7.945 3.590 17.651 1.00 94.88 75 SER A C 1
ATOM 577 O O . SER A 1 75 ? -8.127 2.806 18.585 1.00 94.88 75 SER A O 1
ATOM 579 N N . LYS A 1 76 ? -8.859 4.518 17.332 1.00 96.12 76 LYS A N 1
ATOM 580 C CA . LYS A 1 76 ? -10.097 4.765 18.089 1.00 96.12 76 LYS A CA 1
ATOM 581 C C . LYS A 1 76 ? -11.007 3.537 18.159 1.00 96.12 76 LYS A C 1
ATOM 583 O O . LYS A 1 76 ? -11.537 3.231 19.226 1.00 96.12 76 LYS A O 1
ATOM 588 N N . GLU A 1 77 ? -11.180 2.838 17.042 1.00 93.62 77 GLU A N 1
ATOM 589 C CA . GLU A 1 77 ? -11.998 1.623 16.950 1.00 93.62 77 GLU A CA 1
ATOM 590 C C . GLU A 1 77 ? -11.280 0.380 17.506 1.00 93.62 77 GLU A C 1
ATOM 592 O O . GLU A 1 77 ? -11.863 -0.705 17.544 1.00 93.62 77 GLU A O 1
ATOM 597 N N . LYS A 1 78 ? -10.025 0.530 17.963 1.00 92.06 78 LYS A N 1
ATOM 598 C CA . LYS A 1 78 ? -9.179 -0.539 18.516 1.00 92.06 78 LYS A CA 1
ATOM 599 C C . LYS A 1 78 ? -9.088 -1.744 17.580 1.00 92.06 78 LYS A C 1
ATOM 601 O O . LYS A 1 78 ? -9.145 -2.896 18.014 1.00 92.06 78 LYS A O 1
ATOM 606 N N . LEU A 1 79 ? -8.985 -1.477 16.279 1.00 90.69 79 LEU A N 1
ATOM 607 C CA . LEU A 1 79 ? -8.891 -2.527 15.276 1.00 90.69 79 LEU A CA 1
ATOM 608 C C . LEU A 1 79 ? -7.467 -3.101 15.277 1.00 90.69 79 LEU A C 1
ATOM 610 O O . LEU A 1 79 ? -6.524 -2.348 15.030 1.00 90.69 79 LEU A O 1
ATOM 614 N N . PRO A 1 80 ? -7.281 -4.412 15.519 1.00 90.12 80 PRO A N 1
ATOM 615 C CA . PRO A 1 80 ? -5.954 -5.012 15.505 1.00 90.12 80 PRO A CA 1
ATOM 616 C C . PRO A 1 80 ? -5.430 -4.991 14.070 1.00 90.12 80 PRO A C 1
ATOM 618 O O . PRO A 1 80 ? -5.993 -5.659 13.207 1.00 90.12 80 PRO A O 1
ATOM 621 N N . LEU A 1 81 ? -4.392 -4.206 13.790 1.00 91.19 81 LEU A N 1
ATOM 622 C CA . LEU A 1 81 ? -3.863 -4.016 12.440 1.00 91.19 81 LEU A CA 1
ATOM 623 C C . LEU A 1 81 ? -2.591 -4.847 12.247 1.00 91.19 81 LEU A C 1
ATOM 625 O O . LEU A 1 81 ? -1.584 -4.606 12.899 1.00 91.19 81 LEU A O 1
ATOM 629 N N . GLN A 1 82 ? -2.621 -5.804 11.320 1.00 91.12 82 GLN A N 1
ATOM 630 C CA . GLN A 1 82 ? -1.453 -6.615 10.969 1.00 91.12 82 GLN A CA 1
ATOM 631 C C . GLN A 1 82 ? -0.640 -5.977 9.838 1.00 91.12 82 GLN A C 1
ATOM 633 O O . GLN A 1 82 ? 0.593 -5.941 9.871 1.00 91.12 82 GLN A O 1
ATOM 638 N N . SER A 1 83 ? -1.325 -5.512 8.793 1.00 91.31 83 SER A N 1
ATOM 639 C CA . SER A 1 83 ? -0.675 -4.914 7.630 1.00 91.31 83 SER A CA 1
ATOM 640 C C . SER A 1 83 ? -1.522 -3.821 7.002 1.00 91.31 83 SER A C 1
ATOM 642 O O . SER A 1 83 ? -2.754 -3.859 7.056 1.00 91.31 83 SER A O 1
ATOM 644 N N . LEU A 1 84 ? -0.838 -2.858 6.389 1.00 92.56 84 LEU A N 1
ATOM 645 C CA . LEU A 1 84 ? -1.457 -1.775 5.645 1.00 92.56 84 LEU A CA 1
ATOM 646 C C . LEU A 1 84 ? -0.816 -1.660 4.264 1.00 92.56 84 LEU A C 1
ATOM 648 O O . LEU A 1 84 ? 0.391 -1.453 4.151 1.00 92.56 84 LEU A O 1
ATOM 652 N N . VAL A 1 85 ? -1.634 -1.760 3.222 1.00 91.25 85 VAL A N 1
ATOM 653 C CA . VAL A 1 85 ? -1.248 -1.520 1.830 1.00 91.25 85 VAL A CA 1
ATOM 654 C C . VAL A 1 85 ? -1.550 -0.066 1.476 1.00 91.25 85 VAL A C 1
ATOM 656 O O . VAL A 1 85 ? -2.678 0.386 1.664 1.00 91.25 85 VAL A O 1
ATOM 659 N N . THR A 1 86 ? -0.575 0.667 0.939 1.00 90.88 86 THR A N 1
ATOM 660 C CA . THR A 1 86 ? -0.786 2.030 0.415 1.00 90.88 86 THR A CA 1
ATOM 661 C C . THR A 1 86 ? -0.137 2.214 -0.953 1.00 90.88 86 THR A C 1
ATOM 663 O O . THR A 1 86 ? 0.668 1.400 -1.404 1.00 90.88 86 THR A O 1
ATOM 666 N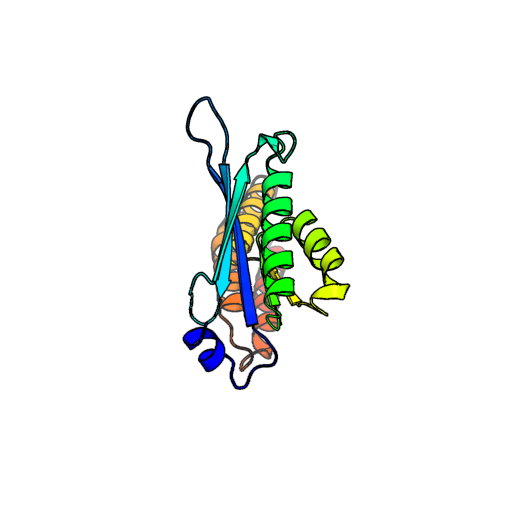 N . LYS A 1 87 ? -0.390 3.348 -1.609 1.00 86.12 87 LYS A N 1
ATOM 667 C CA . LYS A 1 87 ? 0.436 3.774 -2.748 1.00 86.12 87 LYS A CA 1
ATOM 668 C C . LYS A 1 87 ? 1.891 4.036 -2.352 1.00 86.12 87 LYS A C 1
ATOM 670 O O . LYS A 1 87 ? 2.200 4.304 -1.187 1.00 86.12 87 LYS A O 1
ATOM 675 N N . ARG A 1 88 ? 2.784 4.014 -3.347 1.00 83.25 88 ARG A N 1
ATOM 676 C CA . ARG A 1 88 ? 4.212 4.319 -3.183 1.00 83.25 88 ARG A CA 1
ATOM 677 C C . ARG A 1 88 ? 4.436 5.822 -3.000 1.00 83.25 88 ARG A C 1
ATOM 679 O O . ARG A 1 88 ? 4.733 6.540 -3.950 1.00 83.25 88 ARG A O 1
ATOM 686 N N . ASN A 1 89 ? 4.290 6.288 -1.766 1.00 84.44 89 ASN A N 1
ATOM 687 C CA . ASN A 1 89 ? 4.625 7.645 -1.349 1.00 84.44 89 ASN A CA 1
ATOM 688 C C . ASN A 1 89 ? 5.364 7.578 0.003 1.00 84.44 89 ASN A C 1
ATOM 690 O O . ASN A 1 89 ? 4.744 7.183 0.992 1.00 84.44 89 ASN A O 1
ATOM 694 N N . PRO A 1 90 ? 6.652 7.972 0.076 1.00 84.81 90 PRO A N 1
ATOM 695 C CA . PRO A 1 90 ? 7.430 7.924 1.316 1.00 84.81 90 PRO A CA 1
ATOM 696 C C . PRO A 1 90 ? 6.772 8.653 2.493 1.00 84.81 90 PRO A C 1
ATOM 698 O O . PRO A 1 90 ? 6.887 8.205 3.631 1.00 84.81 90 PRO A O 1
ATOM 701 N N . ALA A 1 91 ? 6.028 9.733 2.231 1.00 88.00 91 ALA A N 1
ATOM 702 C CA . ALA A 1 91 ? 5.342 10.490 3.274 1.00 88.00 91 ALA A CA 1
ATOM 703 C C . ALA A 1 91 ? 4.244 9.673 3.983 1.00 88.00 91 ALA A C 1
ATOM 705 O O . ALA A 1 91 ? 3.988 9.891 5.163 1.00 88.00 91 ALA A O 1
ATOM 706 N N . LEU A 1 92 ? 3.635 8.699 3.295 1.00 89.25 92 LEU A N 1
ATOM 707 C CA . LEU A 1 92 ? 2.658 7.789 3.902 1.00 89.25 92 LEU A CA 1
ATOM 708 C C . LEU A 1 92 ? 3.328 6.791 4.852 1.00 89.25 92 LEU A C 1
ATOM 710 O O . LEU A 1 92 ? 2.773 6.484 5.902 1.00 89.25 92 LEU A O 1
ATOM 714 N N . GLY A 1 93 ? 4.539 6.331 4.522 1.00 90.00 93 GLY A N 1
ATOM 715 C CA . GLY A 1 93 ? 5.327 5.476 5.414 1.00 90.00 93 GLY A CA 1
ATOM 716 C C . GLY A 1 93 ? 5.736 6.205 6.696 1.00 90.00 93 GLY A C 1
ATOM 717 O O . GLY A 1 93 ? 5.654 5.639 7.781 1.00 90.00 93 GLY A O 1
ATOM 718 N N . VAL A 1 94 ? 6.097 7.489 6.591 1.00 91.25 94 VAL A N 1
ATOM 719 C CA . VAL A 1 94 ? 6.362 8.339 7.766 1.00 91.25 94 VAL A CA 1
ATOM 720 C C . VAL A 1 94 ? 5.103 8.504 8.622 1.00 91.25 94 VAL A C 1
ATOM 722 O O . VAL A 1 94 ? 5.175 8.350 9.837 1.00 91.25 94 VAL A O 1
ATOM 725 N N . ALA A 1 95 ? 3.950 8.770 8.001 1.00 91.12 95 ALA A N 1
ATOM 726 C CA . ALA A 1 95 ? 2.676 8.890 8.711 1.00 91.12 95 ALA A CA 1
ATOM 727 C C . ALA A 1 95 ? 2.314 7.609 9.482 1.00 91.12 95 ALA A C 1
ATOM 729 O O . ALA A 1 95 ? 1.940 7.684 10.649 1.00 91.12 95 ALA A O 1
ATOM 730 N N . LEU A 1 96 ? 2.491 6.436 8.862 1.00 92.75 96 LEU A N 1
ATOM 731 C CA . LEU A 1 96 ? 2.271 5.151 9.525 1.00 92.75 96 LEU A CA 1
ATOM 732 C C . LEU A 1 96 ? 3.240 4.939 10.695 1.00 92.75 96 LEU A C 1
ATOM 734 O O . LEU A 1 96 ? 2.801 4.575 11.782 1.00 92.75 96 LEU A O 1
ATOM 738 N N . LYS A 1 97 ? 4.532 5.230 10.497 1.00 93.38 97 LYS A N 1
ATOM 739 C CA . LYS A 1 97 ? 5.555 5.101 11.543 1.00 93.38 97 LYS A CA 1
ATOM 740 C C . LYS A 1 97 ? 5.249 5.971 12.765 1.00 93.38 97 LYS A C 1
ATOM 742 O O . LYS A 1 97 ? 5.420 5.535 13.896 1.00 93.38 97 LYS A O 1
ATOM 747 N N . ASN A 1 98 ? 4.746 7.184 12.547 1.00 93.75 98 ASN A N 1
ATOM 748 C CA . ASN A 1 98 ? 4.356 8.083 13.634 1.00 93.75 98 ASN A CA 1
ATOM 749 C C . ASN A 1 98 ? 3.183 7.543 14.474 1.00 93.75 98 ASN A C 1
ATOM 751 O O . ASN A 1 98 ? 3.043 7.941 15.625 1.00 93.75 98 ASN A O 1
ATOM 755 N N . MET A 1 99 ? 2.366 6.642 13.918 1.00 93.56 99 MET A N 1
ATOM 756 C CA . MET A 1 99 ? 1.222 6.020 14.595 1.00 93.56 99 MET A CA 1
ATOM 757 C C . MET A 1 99 ? 1.551 4.647 15.208 1.00 93.56 99 MET A C 1
ATOM 759 O O . MET A 1 99 ? 0.691 4.056 15.861 1.00 93.56 99 MET A O 1
ATOM 763 N N . GLU A 1 100 ? 2.777 4.132 15.047 1.00 91.75 100 GLU A N 1
ATOM 764 C CA . GLU A 1 100 ? 3.212 2.862 15.656 1.00 91.75 100 GLU A CA 1
ATOM 765 C C . GLU A 1 100 ? 2.995 2.790 17.180 1.00 91.75 100 GLU A C 1
ATOM 767 O O . GLU A 1 100 ? 2.586 1.727 17.647 1.00 91.75 100 GLU A O 1
ATOM 772 N N . PRO A 1 101 ? 3.186 3.863 17.981 1.00 93.56 101 PRO A N 1
ATOM 773 C CA . PRO A 1 101 ? 2.906 3.808 19.419 1.00 93.56 101 PRO A CA 1
ATOM 774 C C . PRO A 1 101 ? 1.444 3.489 19.7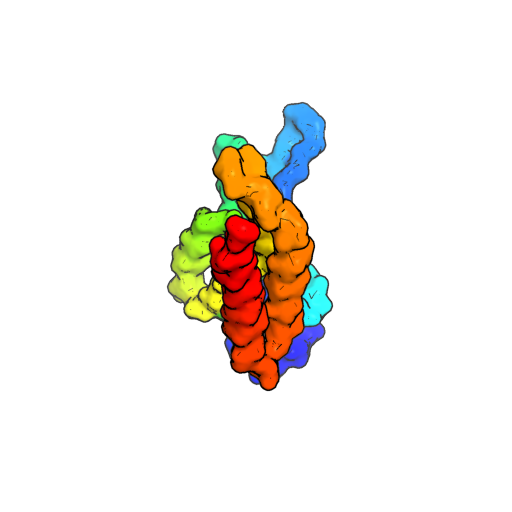63 1.00 93.56 101 PRO A C 1
ATOM 776 O O . PRO A 1 101 ? 1.174 2.941 20.828 1.00 93.56 101 PRO A O 1
ATOM 779 N N . GLU A 1 102 ? 0.505 3.825 18.876 1.00 93.12 102 GLU A N 1
ATOM 780 C CA . GLU A 1 102 ? -0.931 3.598 19.073 1.00 93.12 102 GLU A CA 1
ATOM 781 C C . GLU A 1 102 ? -1.413 2.293 18.430 1.00 93.12 102 GLU A C 1
ATOM 783 O O . GLU A 1 102 ? -2.295 1.621 18.961 1.00 93.12 102 GLU A O 1
ATOM 788 N N . LEU A 1 103 ? -0.847 1.944 17.272 1.00 91.75 103 LEU A N 1
ATOM 789 C CA . LEU A 1 103 ? -1.297 0.824 16.442 1.00 91.75 103 LEU A CA 1
ATOM 790 C C . LEU A 1 103 ? -0.473 -0.455 16.641 1.00 91.75 103 LEU A C 1
ATOM 792 O O . LEU A 1 103 ? -0.896 -1.529 16.214 1.00 91.75 103 LEU A O 1
ATOM 796 N N . GLY A 1 104 ? 0.696 -0.349 17.273 1.00 91.06 104 GLY A N 1
ATOM 797 C CA . GLY A 1 104 ? 1.699 -1.406 17.319 1.00 91.06 104 GLY A CA 1
ATOM 798 C C . GLY A 1 104 ? 2.517 -1.500 16.028 1.00 91.06 104 GLY A C 1
ATOM 799 O O . GLY A 1 104 ? 2.467 -0.634 15.154 1.00 91.06 104 GLY A O 1
ATOM 800 N N . SER A 1 105 ? 3.305 -2.573 15.910 1.00 90.00 105 SER A N 1
ATOM 801 C CA . SER A 1 105 ? 4.113 -2.822 14.713 1.00 90.00 105 SER A CA 1
ATOM 802 C C . SER A 1 105 ? 3.222 -3.256 13.549 1.00 90.00 105 SER A C 1
ATOM 804 O O . SER A 1 105 ? 2.641 -4.341 13.572 1.00 90.00 105 SER A O 1
ATOM 806 N N . VAL A 1 106 ? 3.136 -2.412 12.520 1.00 90.75 106 VAL A N 1
ATOM 807 C CA . VAL A 1 106 ? 2.322 -2.656 11.325 1.00 90.75 106 VAL A CA 1
ATOM 808 C C . VAL A 1 106 ? 3.227 -2.958 10.138 1.00 90.75 106 VAL A C 1
ATOM 810 O O . VAL A 1 106 ? 4.132 -2.189 9.812 1.00 90.75 106 VAL A O 1
ATOM 813 N N . ARG A 1 107 ? 2.953 -4.050 9.417 1.00 90.44 107 ARG A N 1
ATOM 814 C CA . ARG A 1 107 ? 3.652 -4.332 8.158 1.00 90.44 107 ARG A CA 1
ATOM 815 C C . ARG A 1 107 ? 3.157 -3.389 7.061 1.00 90.44 107 ARG A C 1
ATOM 817 O O . ARG A 1 107 ? 2.042 -3.549 6.562 1.00 90.44 107 ARG A O 1
ATOM 824 N N . HIS A 1 108 ? 3.995 -2.438 6.654 1.00 91.38 108 HIS A N 1
ATOM 825 C CA . HIS A 1 108 ? 3.703 -1.555 5.523 1.00 91.38 108 HIS A CA 1
ATOM 826 C C . HIS A 1 108 ? 3.987 -2.255 4.193 1.00 91.38 108 HIS A C 1
ATOM 828 O O . HIS A 1 108 ? 5.086 -2.758 3.964 1.00 91.38 108 HIS A O 1
ATOM 834 N N . LEU A 1 109 ? 2.988 -2.283 3.317 1.00 89.12 109 LEU A N 1
ATOM 835 C CA . LEU A 1 109 ? 3.050 -2.867 1.984 1.00 89.12 109 LEU A CA 1
ATOM 836 C C . LEU A 1 109 ? 2.656 -1.820 0.939 1.00 89.12 109 LEU A C 1
ATOM 838 O O . LEU A 1 109 ? 1.962 -0.843 1.231 1.00 89.12 109 LEU A O 1
ATOM 842 N N . TYR A 1 110 ? 3.070 -2.048 -0.303 1.00 87.75 110 TYR A N 1
ATOM 843 C CA . TYR A 1 110 ? 2.689 -1.199 -1.424 1.00 87.75 110 TYR A CA 1
ATOM 844 C C . TYR A 1 110 ? 1.674 -1.885 -2.326 1.00 87.75 110 TYR A C 1
ATOM 846 O O . TYR A 1 110 ? 1.729 -3.095 -2.528 1.00 87.75 110 TYR A O 1
ATOM 854 N N . ASP A 1 111 ? 0.777 -1.087 -2.895 1.00 85.75 111 ASP A N 1
ATOM 855 C CA . ASP A 1 111 ? -0.159 -1.543 -3.914 1.00 85.75 111 ASP A CA 1
ATOM 856 C C . ASP A 1 111 ? 0.600 -2.085 -5.137 1.00 85.75 111 ASP A C 1
ATOM 858 O O . ASP A 1 111 ? 1.375 -1.368 -5.782 1.00 85.75 111 ASP A O 1
ATOM 862 N N . THR A 1 112 ? 0.370 -3.360 -5.455 1.00 83.81 112 THR A N 1
ATOM 863 C CA . THR A 1 112 ? 1.033 -4.056 -6.562 1.00 83.81 112 THR A CA 1
ATOM 864 C C . TH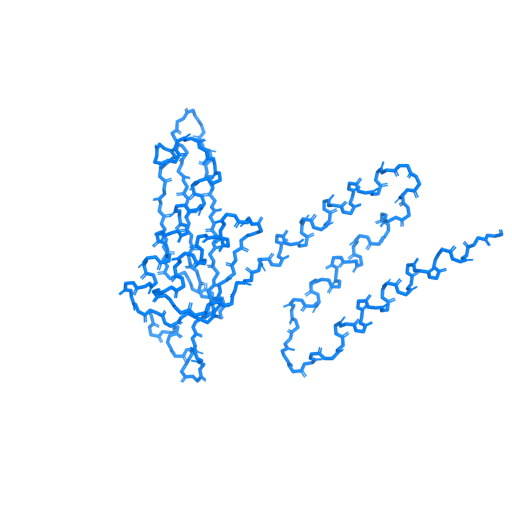R A 1 112 ? 0.717 -3.427 -7.912 1.00 83.81 112 THR A C 1
ATOM 866 O O . THR A 1 112 ? 1.620 -3.277 -8.731 1.00 83.81 112 THR A O 1
ATOM 869 N N . SER A 1 113 ? -0.530 -3.020 -8.155 1.00 84.56 113 SER A N 1
ATOM 870 C CA . SER A 1 113 ? -0.932 -2.415 -9.430 1.00 84.56 113 SER A CA 1
ATOM 871 C C . SER A 1 113 ? -0.158 -1.122 -9.680 1.00 84.56 113 SER A C 1
ATOM 873 O O . SER A 1 113 ? 0.418 -0.909 -10.753 1.00 84.56 113 SER A O 1
ATOM 875 N N . LEU A 1 114 ? -0.052 -0.283 -8.646 1.00 85.06 114 LEU A N 1
ATOM 876 C CA . LEU A 1 114 ? 0.736 0.944 -8.699 1.00 85.06 114 LEU A CA 1
ATOM 877 C C . LEU A 1 114 ? 2.238 0.663 -8.813 1.00 85.06 114 LEU A C 1
ATOM 879 O O . LEU A 1 114 ? 2.934 1.392 -9.522 1.00 85.06 114 LEU A O 1
ATOM 883 N N . MET A 1 115 ? 2.738 -0.395 -8.169 1.00 85.94 115 MET A N 1
ATOM 884 C CA . MET A 1 115 ? 4.135 -0.819 -8.286 1.00 85.94 115 MET A CA 1
ATOM 885 C C . MET A 1 115 ? 4.478 -1.254 -9.715 1.00 85.94 115 MET A C 1
ATOM 887 O O . MET A 1 115 ? 5.481 -0.804 -10.267 1.00 85.94 115 MET A O 1
ATOM 891 N N . VAL A 1 116 ? 3.628 -2.076 -10.334 1.00 89.12 116 VAL A N 1
ATOM 892 C CA . VAL A 1 116 ? 3.792 -2.550 -11.715 1.00 89.12 116 VAL A CA 1
ATOM 893 C C . VAL A 1 116 ? 3.766 -1.375 -12.690 1.00 89.12 116 VAL A C 1
ATOM 895 O O . VAL A 1 116 ? 4.637 -1.272 -13.552 1.00 89.12 116 VAL A O 1
ATOM 898 N N . LYS A 1 117 ? 2.819 -0.444 -12.526 1.00 89.19 117 LYS A N 1
ATOM 899 C CA . LYS A 1 117 ? 2.728 0.761 -13.365 1.00 89.19 117 LYS A CA 1
ATOM 900 C C . LYS A 1 117 ? 3.956 1.664 -13.224 1.00 89.19 117 LYS A C 1
ATOM 902 O O . LYS A 1 117 ? 4.451 2.207 -14.216 1.00 89.19 117 LYS A O 1
ATOM 907 N N . TRP A 1 118 ? 4.450 1.841 -11.998 1.00 90.50 118 TRP A N 1
ATOM 908 C CA . TRP A 1 118 ? 5.681 2.590 -11.754 1.00 90.50 118 TRP A CA 1
ATOM 909 C C . TRP A 1 118 ? 6.880 1.917 -12.428 1.00 90.50 118 TRP A C 1
ATOM 911 O O . TRP A 1 118 ? 7.622 2.586 -13.145 1.00 90.50 118 TRP A O 1
ATOM 921 N N . LEU A 1 119 ? 7.034 0.603 -12.250 1.00 91.38 119 LEU A N 1
ATOM 922 C CA . LEU A 1 119 ? 8.129 -0.161 -12.838 1.00 91.38 119 LEU A CA 1
ATOM 923 C C . LEU A 1 119 ? 8.106 -0.085 -14.365 1.00 91.38 119 LEU A C 1
ATOM 925 O O . LEU A 1 119 ? 9.139 0.159 -14.977 1.00 91.38 119 LEU A O 1
ATOM 929 N N . GLU A 1 120 ? 6.932 -0.219 -14.984 1.00 93.81 120 GLU A N 1
ATOM 930 C CA . GLU A 1 120 ? 6.772 -0.029 -16.425 1.00 93.81 120 GLU A CA 1
ATOM 931 C C . GLU A 1 120 ? 7.266 1.352 -16.869 1.00 93.81 120 GLU A C 1
ATOM 933 O O . GLU A 1 120 ? 8.039 1.461 -17.821 1.00 93.81 120 GLU A O 1
ATOM 938 N N . THR A 1 121 ? 6.838 2.405 -16.169 1.00 94.56 121 THR A N 1
ATOM 939 C CA . THR A 1 121 ? 7.232 3.785 -16.485 1.00 94.56 121 THR A CA 1
ATOM 940 C C . THR A 1 121 ? 8.748 3.950 -16.398 1.00 94.56 121 THR A C 1
ATOM 942 O O . THR A 1 121 ? 9.361 4.553 -17.280 1.00 94.56 121 THR A O 1
ATOM 945 N N . GLU A 1 122 ? 9.363 3.376 -15.365 1.00 93.75 122 GLU A N 1
ATOM 946 C CA . GLU A 1 122 ? 10.803 3.447 -15.144 1.00 93.75 122 GLU A CA 1
ATOM 947 C C . GLU A 1 122 ? 11.586 2.666 -16.206 1.00 93.75 122 GLU A C 1
ATOM 949 O O . GLU A 1 122 ? 12.536 3.193 -16.784 1.00 93.75 122 GLU A O 1
ATOM 954 N N . LEU A 1 123 ? 11.150 1.449 -16.542 1.00 93.69 123 LEU A N 1
ATOM 955 C CA . LEU A 1 123 ? 11.764 0.638 -17.594 1.00 93.69 123 LEU A CA 1
ATOM 956 C C . LEU A 1 123 ? 11.659 1.317 -18.958 1.00 93.69 123 LEU A C 1
ATOM 958 O O . LEU A 1 123 ? 12.647 1.369 -19.685 1.00 93.69 123 LEU A O 1
ATOM 962 N N . ARG A 1 124 ? 10.498 1.899 -19.290 1.00 95.12 124 ARG A N 1
ATOM 963 C CA . ARG A 1 124 ? 10.342 2.692 -20.516 1.00 95.12 124 ARG A CA 1
ATOM 964 C C . ARG A 1 124 ? 11.300 3.874 -20.507 1.00 95.12 124 ARG A C 1
ATOM 966 O O . ARG A 1 124 ? 12.003 4.074 -21.491 1.00 95.12 124 ARG A O 1
ATOM 973 N N . ARG A 1 125 ? 11.389 4.626 -19.408 1.00 95.31 125 ARG A N 1
ATOM 974 C CA . ARG A 1 125 ? 12.307 5.769 -19.287 1.00 95.31 125 ARG A CA 1
ATOM 975 C C . ARG A 1 125 ? 13.763 5.366 -19.526 1.00 95.31 125 ARG A C 1
ATOM 977 O O . ARG A 1 125 ? 14.484 6.083 -20.213 1.00 95.31 125 ARG A O 1
ATOM 984 N N . VAL A 1 126 ? 14.195 4.233 -18.974 1.00 94.06 126 VAL A N 1
ATOM 985 C CA . VAL A 1 126 ? 15.551 3.709 -19.187 1.00 94.06 126 VAL A CA 1
ATOM 986 C C . VAL A 1 126 ? 15.734 3.240 -20.628 1.00 94.06 126 VAL A C 1
ATOM 988 O O . VAL A 1 126 ? 16.757 3.546 -21.225 1.00 94.06 126 VAL A O 1
ATOM 991 N N . ALA A 1 127 ? 14.741 2.577 -21.218 1.00 93.38 127 ALA A N 1
ATOM 992 C CA . ALA A 1 127 ? 14.833 2.056 -22.578 1.00 93.38 127 ALA A CA 1
ATOM 993 C C . ALA A 1 127 ? 14.985 3.141 -23.662 1.00 93.38 127 ALA A C 1
ATOM 995 O O . ALA A 1 127 ? 15.522 2.863 -24.729 1.00 93.38 127 ALA A O 1
ATOM 996 N N . HIS A 1 128 ? 14.547 4.374 -23.384 1.00 92.69 128 HIS A N 1
ATOM 997 C CA . HIS A 1 128 ? 14.739 5.527 -24.275 1.00 92.69 128 HIS A CA 1
ATOM 998 C C . HIS A 1 128 ? 16.133 6.166 -24.161 1.00 92.69 128 HIS A C 1
ATOM 1000 O O . HIS A 1 128 ? 16.436 7.099 -24.902 1.00 92.69 128 HIS A O 1
ATOM 1006 N N . ARG A 1 129 ? 16.985 5.710 -23.235 1.00 94.44 129 ARG A N 1
ATOM 1007 C CA . ARG A 1 129 ? 18.384 6.150 -23.172 1.00 94.44 129 ARG A CA 1
ATOM 1008 C C . ARG A 1 129 ? 19.192 5.484 -24.281 1.00 94.44 129 ARG A C 1
ATOM 1010 O O . ARG A 1 129 ? 18.904 4.356 -24.686 1.00 94.44 129 ARG A O 1
ATOM 1017 N N . GLU A 1 130 ? 20.233 6.172 -24.735 1.00 90.94 130 GLU A N 1
ATOM 1018 C CA . GLU A 1 130 ? 21.155 5.645 -25.737 1.00 90.94 130 GLU A CA 1
ATOM 1019 C C . GLU A 1 130 ? 21.724 4.282 -25.298 1.00 90.94 130 GLU A C 1
ATOM 1021 O O . GLU A 1 130 ? 22.076 4.078 -24.134 1.00 90.94 130 GLU A O 1
ATOM 1026 N N . GLY A 1 131 ? 21.727 3.313 -26.217 1.00 91.19 131 GLY A N 1
ATOM 1027 C CA . GLY A 1 131 ? 22.201 1.949 -25.960 1.00 91.19 131 GLY A CA 1
ATOM 1028 C C . GLY A 1 131 ? 21.294 1.062 -25.090 1.00 91.19 131 GLY A C 1
ATOM 1029 O O . GLY A 1 131 ? 21.667 -0.075 -24.817 1.00 91.19 131 GLY A O 1
ATOM 1030 N N . CYS A 1 132 ? 20.112 1.528 -24.663 1.00 93.06 132 CYS A N 1
ATOM 1031 C CA . CYS A 1 132 ? 19.230 0.790 -23.739 1.00 93.06 132 CYS A CA 1
ATOM 1032 C C . CYS A 1 132 ? 17.932 0.252 -24.375 1.00 93.06 132 CYS A C 1
ATOM 1034 O O . CYS A 1 132 ? 17.084 -0.304 -23.673 1.00 93.06 132 CYS A O 1
ATOM 1036 N N . SER A 1 133 ? 17.759 0.381 -25.694 1.00 92.50 133 SER A N 1
ATOM 1037 C CA . SER A 1 133 ? 16.532 -0.026 -26.404 1.00 92.50 133 SER A CA 1
ATOM 1038 C C . SER A 1 133 ? 16.212 -1.521 -26.280 1.00 92.50 133 SER A C 1
ATOM 1040 O O . SER A 1 133 ? 15.046 -1.912 -26.362 1.00 92.50 133 SER A O 1
ATOM 1042 N N . SER A 1 134 ? 17.221 -2.350 -25.993 1.00 91.94 134 SER A N 1
ATOM 1043 C CA . SER A 1 134 ? 17.088 -3.790 -25.746 1.00 91.94 134 SER A CA 1
ATOM 1044 C C . SER A 1 134 ? 16.202 -4.140 -24.548 1.00 91.94 134 SER A C 1
ATOM 1046 O O . SER A 1 134 ? 15.790 -5.288 -24.432 1.00 91.94 134 SER A O 1
ATOM 1048 N N . ILE A 1 135 ? 15.862 -3.178 -23.681 1.00 91.75 135 ILE A N 1
ATOM 1049 C CA . ILE A 1 135 ? 14.949 -3.371 -22.544 1.00 91.75 135 ILE A CA 1
ATOM 1050 C C . ILE A 1 135 ? 13.484 -3.470 -22.998 1.00 91.75 135 ILE A C 1
ATOM 1052 O O . ILE A 1 135 ? 12.707 -4.177 -22.357 1.00 91.75 135 ILE A O 1
ATOM 1056 N N . LEU A 1 136 ? 13.088 -2.799 -24.092 1.00 92.00 136 LEU A N 1
ATOM 1057 C CA . LEU A 1 136 ? 11.680 -2.696 -24.516 1.00 92.00 136 LEU A CA 1
ATOM 1058 C C . LEU A 1 136 ? 10.952 -4.051 -24.615 1.00 92.00 136 LEU A C 1
ATOM 1060 O O . LEU A 1 136 ? 9.852 -4.147 -24.065 1.00 92.00 136 LEU A O 1
ATOM 1064 N N . PRO A 1 137 ? 11.528 -5.106 -25.230 1.00 92.88 137 PRO A N 1
ATOM 1065 C CA . PRO A 1 137 ? 10.855 -6.401 -25.357 1.00 92.88 137 PRO A CA 1
ATOM 1066 C C . PRO A 1 137 ? 10.620 -7.111 -24.016 1.00 92.88 137 PRO A C 1
ATOM 1068 O O . PRO A 1 137 ? 9.746 -7.969 -23.916 1.00 92.88 137 PRO A O 1
ATOM 1071 N N . TRP A 1 138 ? 11.375 -6.759 -22.970 1.00 91.50 138 TRP A N 1
ATOM 1072 C CA . TRP A 1 138 ? 11.312 -7.417 -21.662 1.00 91.50 138 TRP A CA 1
ATOM 1073 C C . TRP A 1 138 ? 10.274 -6.813 -20.722 1.00 91.50 138 TRP A C 1
ATOM 1075 O O . TRP A 1 138 ? 9.917 -7.454 -19.734 1.00 91.50 138 TRP A O 1
ATOM 1085 N N . ILE A 1 139 ? 9.773 -5.608 -21.009 1.00 92.12 139 ILE A N 1
ATOM 1086 C CA . ILE A 1 139 ? 8.902 -4.858 -20.093 1.00 92.12 139 ILE A CA 1
ATOM 1087 C C . ILE A 1 139 ? 7.670 -5.678 -19.696 1.00 92.12 139 ILE A C 1
ATOM 1089 O O . ILE A 1 139 ? 7.386 -5.815 -18.507 1.00 92.12 139 ILE A O 1
ATOM 1093 N N . GLU A 1 140 ? 6.979 -6.289 -20.660 1.00 91.62 140 GLU A N 1
ATOM 1094 C CA . GLU A 1 140 ? 5.787 -7.097 -20.366 1.00 91.62 140 GLU A CA 1
ATOM 1095 C C . GLU A 1 140 ? 6.119 -8.372 -19.584 1.00 91.62 140 GLU A C 1
ATOM 1097 O O . GLU A 1 140 ? 5.388 -8.737 -18.662 1.00 91.62 140 GLU A O 1
ATOM 1102 N N . LYS A 1 141 ? 7.266 -9.006 -19.860 1.00 89.94 141 LYS A N 1
ATOM 1103 C CA . LYS A 1 141 ? 7.721 -10.181 -19.103 1.00 89.94 141 LYS A CA 1
ATOM 1104 C C . LYS A 1 141 ? 8.021 -9.819 -17.648 1.00 89.94 141 LYS A C 1
ATOM 1106 O O . LYS A 1 141 ? 7.600 -10.527 -16.739 1.00 89.94 141 LYS A O 1
ATOM 1111 N N . VAL A 1 142 ? 8.686 -8.687 -17.417 1.00 89.44 142 VAL A N 1
ATOM 1112 C CA . VAL A 1 142 ? 8.983 -8.182 -16.070 1.00 89.44 142 VAL A CA 1
ATOM 1113 C C . VAL A 1 142 ? 7.700 -7.834 -15.309 1.00 89.44 142 VAL A C 1
ATOM 1115 O O . VAL A 1 142 ? 7.564 -8.204 -14.142 1.00 89.44 142 VAL A O 1
ATOM 1118 N N . LYS A 1 143 ? 6.724 -7.194 -15.965 1.00 90.50 143 LYS A N 1
ATOM 1119 C CA . LYS A 1 143 ? 5.404 -6.918 -15.370 1.00 90.50 143 LYS A CA 1
ATOM 1120 C C . LYS A 1 143 ? 4.678 -8.207 -14.977 1.00 90.50 143 LYS A C 1
ATOM 1122 O O . LYS A 1 143 ? 4.162 -8.292 -13.865 1.00 90.50 143 LYS A O 1
ATOM 1127 N N . ALA A 1 144 ? 4.665 -9.209 -15.858 1.00 86.44 144 ALA A N 1
ATOM 1128 C CA . ALA A 1 144 ? 4.019 -10.496 -15.603 1.00 86.44 144 ALA A CA 1
ATOM 1129 C C . ALA A 1 144 ? 4.649 -11.241 -14.415 1.00 86.44 144 ALA A C 1
ATOM 1131 O O . ALA A 1 144 ? 3.932 -11.817 -13.596 1.00 86.44 144 ALA A O 1
ATOM 1132 N N . LEU A 1 145 ? 5.978 -11.190 -14.277 1.00 84.88 145 LEU A N 1
ATOM 1133 C CA . LEU A 1 145 ? 6.682 -11.774 -13.131 1.00 84.88 145 LEU A CA 1
ATOM 1134 C C . LEU A 1 145 ? 6.313 -11.086 -11.820 1.00 84.88 145 LEU A C 1
ATOM 1136 O O . LEU A 1 145 ? 6.078 -11.769 -10.827 1.00 84.88 145 LEU A O 1
ATOM 1140 N N . LEU A 1 146 ? 6.241 -9.751 -11.813 1.00 83.31 146 LEU A N 1
ATOM 1141 C CA . LEU A 1 146 ? 5.874 -8.997 -10.617 1.00 83.31 146 LEU A CA 1
ATOM 1142 C C . LEU A 1 146 ? 4.427 -9.287 -10.189 1.00 83.31 146 LEU A C 1
ATOM 1144 O O . LEU A 1 146 ? 4.176 -9.477 -9.001 1.00 83.31 146 LEU A O 1
ATOM 1148 N N . TRP A 1 147 ? 3.497 -9.388 -11.142 1.00 82.44 147 TRP A N 1
ATOM 1149 C CA . TRP A 1 147 ? 2.127 -9.831 -10.863 1.00 82.44 147 TRP A CA 1
ATOM 1150 C C . TRP A 1 147 ? 2.083 -11.250 -10.302 1.00 82.44 147 TRP A C 1
ATOM 1152 O O . TRP A 1 147 ? 1.502 -11.465 -9.242 1.00 82.44 147 TRP A O 1
ATOM 1162 N N . SER A 1 148 ? 2.782 -12.186 -10.948 1.00 81.56 148 SER A N 1
ATOM 1163 C CA . SER A 1 148 ? 2.855 -13.581 -10.496 1.00 81.56 148 SER A CA 1
ATOM 1164 C C . SER A 1 148 ? 3.415 -13.693 -9.075 1.00 81.56 148 SER A C 1
ATOM 1166 O O . SER A 1 148 ? 2.954 -14.516 -8.292 1.00 81.56 148 SER A O 1
ATOM 1168 N N . ALA A 1 149 ? 4.400 -12.858 -8.729 1.00 77.19 149 ALA A N 1
ATOM 1169 C CA . ALA A 1 149 ? 4.986 -12.807 -7.394 1.00 77.19 149 ALA A CA 1
ATOM 1170 C C . ALA A 1 149 ? 4.035 -12.210 -6.342 1.00 77.19 149 ALA A C 1
ATOM 1172 O O . ALA A 1 149 ? 4.087 -12.603 -5.180 1.00 77.19 149 ALA A O 1
ATOM 1173 N N . ALA A 1 150 ? 3.171 -11.269 -6.726 1.00 73.44 150 ALA A N 1
ATOM 1174 C CA . ALA A 1 150 ? 2.212 -10.640 -5.820 1.00 73.44 150 ALA A CA 1
ATOM 1175 C C . ALA A 1 150 ? 0.945 -11.476 -5.590 1.00 73.44 150 ALA A C 1
ATOM 1177 O O . ALA A 1 150 ? 0.358 -11.415 -4.513 1.00 73.44 150 ALA A O 1
ATOM 1178 N N . GLU A 1 151 ? 0.531 -12.263 -6.582 1.00 72.38 151 GLU A N 1
ATOM 1179 C CA . GLU A 1 151 ? -0.560 -13.241 -6.460 1.00 72.38 151 GLU A CA 1
ATOM 1180 C C . GLU A 1 151 ? -0.150 -14.478 -5.643 1.00 72.38 151 GLU A C 1
ATOM 1182 O O . GLU A 1 151 ? -0.967 -15.349 -5.341 1.00 72.38 151 GLU A O 1
ATOM 1187 N N . TRP A 1 152 ? 1.127 -14.568 -5.273 1.00 70.25 152 TRP A N 1
ATOM 1188 C CA . TRP A 1 152 ? 1.724 -15.774 -4.740 1.00 70.25 152 TRP A CA 1
ATOM 1189 C C . TRP A 1 152 ? 1.432 -15.995 -3.251 1.00 70.25 152 TRP A C 1
ATOM 1191 O O . TRP A 1 152 ? 1.784 -15.192 -2.388 1.00 70.25 152 TRP A O 1
ATOM 1201 N N . SER A 1 153 ? 0.791 -17.126 -2.946 1.00 53.47 153 SER A N 1
ATOM 1202 C CA . SER A 1 153 ? 0.466 -17.562 -1.583 1.00 53.47 153 SER A CA 1
ATOM 1203 C C . SER A 1 153 ? 1.727 -18.002 -0.810 1.00 53.47 153 SER A C 1
ATOM 1205 O O . SER A 1 153 ? 2.616 -18.622 -1.403 1.00 53.47 153 SER A O 1
ATOM 1207 N N . PRO A 1 154 ? 1.804 -17.789 0.523 1.00 50.62 154 PRO A N 1
ATOM 1208 C CA . PRO A 1 154 ? 2.929 -18.218 1.368 1.00 50.62 154 PRO A CA 1
ATOM 1209 C C . PRO A 1 154 ? 3.315 -19.704 1.254 1.00 50.62 154 PRO A C 1
ATOM 1211 O O . PRO A 1 154 ? 4.443 -20.068 1.576 1.00 50.62 154 PRO A O 1
ATOM 1214 N N . GLN A 1 155 ? 2.405 -20.555 0.772 1.00 47.38 155 GLN A N 1
ATOM 1215 C CA . GLN A 1 155 ? 2.611 -21.996 0.585 1.00 47.38 155 GLN A CA 1
ATOM 1216 C C . GLN A 1 155 ? 3.692 -22.346 -0.447 1.00 47.38 155 GLN A C 1
ATOM 1218 O O . GLN A 1 155 ? 4.187 -23.469 -0.429 1.00 47.38 155 GLN A O 1
ATOM 1223 N N . HIS A 1 156 ? 4.090 -21.405 -1.307 1.00 45.88 156 HIS A N 1
ATOM 1224 C CA . HIS A 1 156 ? 5.064 -21.676 -2.361 1.00 45.88 156 HIS A CA 1
ATOM 1225 C C . HIS A 1 156 ? 6.399 -20.935 -2.205 1.00 45.88 156 HIS A C 1
ATOM 1227 O O . HIS A 1 156 ? 7.285 -21.217 -2.989 1.00 45.88 156 HIS A O 1
ATOM 1233 N N . SER A 1 157 ? 6.593 -20.084 -1.181 1.00 46.16 157 SER A N 1
ATOM 1234 C CA . SER A 1 157 ? 7.656 -19.054 -0.982 1.00 46.16 157 SER A CA 1
ATOM 1235 C C . SER A 1 157 ? 9.087 -19.225 -1.568 1.00 46.16 157 SER A C 1
ATOM 1237 O O . SER A 1 157 ? 9.765 -18.213 -1.753 1.00 46.16 157 SER A O 1
ATOM 1239 N N . SER A 1 158 ? 9.554 -20.421 -1.928 1.00 49.00 158 SER A N 1
ATOM 1240 C CA . SER A 1 158 ? 10.878 -20.683 -2.500 1.00 49.00 158 SER A CA 1
ATOM 1241 C C . SER A 1 158 ? 11.050 -20.304 -3.980 1.00 49.00 158 SER A C 1
ATOM 1243 O O . SER A 1 158 ? 12.154 -19.949 -4.352 1.00 49.00 158 SER A O 1
ATOM 1245 N N . GLU A 1 159 ? 10.036 -20.310 -4.851 1.00 50.34 159 GLU A N 1
ATOM 1246 C CA . GLU A 1 159 ? 10.251 -20.128 -6.313 1.00 50.34 159 GLU A CA 1
ATOM 1247 C C . GLU A 1 159 ? 10.349 -18.672 -6.814 1.00 50.34 159 GLU A C 1
ATOM 1249 O O . GLU A 1 159 ? 10.879 -18.450 -7.903 1.00 50.34 159 GLU A O 1
ATOM 1254 N N . VAL A 1 160 ? 9.863 -17.657 -6.086 1.00 49.66 160 VAL A N 1
ATOM 1255 C CA . VAL A 1 160 ? 9.891 -16.254 -6.571 1.00 49.66 160 VAL A CA 1
ATOM 1256 C C . VAL A 1 160 ? 11.320 -15.724 -6.755 1.00 49.66 160 VAL A C 1
ATOM 1258 O O . VAL A 1 160 ? 11.611 -15.213 -7.842 1.00 49.66 160 VAL A O 1
ATOM 1261 N N . PRO A 1 161 ? 12.247 -15.890 -5.786 1.00 53.94 161 PRO A N 1
ATOM 1262 C CA . PRO A 1 161 ? 13.657 -15.577 -6.005 1.00 53.94 161 PRO A CA 1
ATOM 1263 C C . PRO A 1 161 ? 14.239 -16.346 -7.194 1.00 53.94 161 PRO A C 1
ATOM 1265 O O . PRO A 1 161 ? 14.968 -15.766 -7.990 1.00 53.94 161 PRO A O 1
ATOM 1268 N N . HIS A 1 162 ? 13.863 -17.616 -7.384 1.00 54.78 162 HIS A N 1
ATOM 1269 C CA . HIS A 1 162 ? 14.335 -18.421 -8.514 1.00 54.78 162 HIS A CA 1
ATOM 1270 C C . HIS A 1 162 ? 13.825 -17.903 -9.865 1.00 54.78 162 HIS A C 1
ATOM 1272 O O . HIS A 1 162 ? 14.611 -17.811 -10.801 1.00 54.78 162 HIS A O 1
ATOM 1278 N N . ARG A 1 163 ? 12.550 -17.511 -9.988 1.00 56.34 163 ARG A N 1
ATOM 1279 C CA . ARG A 1 163 ? 11.994 -16.946 -11.233 1.00 56.34 163 ARG A CA 1
ATOM 1280 C C . ARG A 1 163 ? 12.576 -15.574 -11.555 1.00 56.34 163 ARG A C 1
ATOM 1282 O O . ARG A 1 163 ? 12.867 -15.292 -12.718 1.00 56.34 163 ARG A O 1
ATOM 1289 N N . PHE A 1 164 ? 12.767 -14.735 -10.537 1.00 59.41 164 PHE A N 1
ATOM 1290 C CA . PHE A 1 164 ? 13.421 -13.439 -10.698 1.00 59.41 164 PHE A CA 1
ATOM 1291 C C . PHE A 1 164 ? 14.885 -13.612 -11.118 1.00 59.41 164 PHE A C 1
ATOM 1293 O O . PHE A 1 164 ? 15.309 -13.014 -12.105 1.00 59.41 164 PHE A O 1
ATOM 1300 N N . ASN A 1 165 ? 15.622 -14.507 -10.454 1.00 61.41 165 ASN A N 1
ATOM 1301 C CA . ASN A 1 165 ? 17.002 -14.843 -10.804 1.00 61.41 165 ASN A CA 1
ATOM 1302 C C . ASN A 1 165 ? 17.112 -15.488 -12.191 1.00 61.41 165 ASN A C 1
ATOM 1304 O O . ASN A 1 165 ? 18.039 -15.165 -12.921 1.00 61.41 165 ASN A O 1
ATOM 1308 N N . ALA A 1 166 ? 16.160 -16.327 -12.606 1.00 61.81 166 ALA A N 1
ATOM 1309 C CA . ALA A 1 166 ? 16.122 -16.883 -13.960 1.00 61.81 166 ALA A CA 1
ATOM 1310 C C . ALA A 1 166 ? 15.915 -15.790 -15.020 1.00 61.81 166 ALA A C 1
ATOM 1312 O O . ALA A 1 166 ? 16.529 -15.824 -16.084 1.00 61.81 166 ALA A O 1
ATOM 1313 N N . CYS A 1 167 ? 15.086 -14.784 -14.730 1.00 59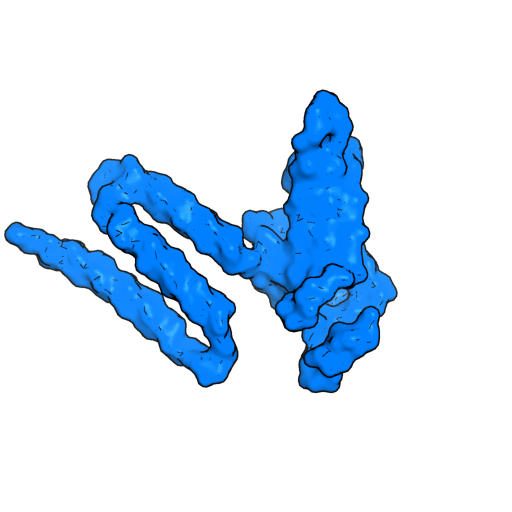.22 167 CYS A N 1
ATOM 1314 C CA . CYS A 1 167 ? 14.895 -13.656 -15.640 1.00 59.22 167 CYS A CA 1
ATOM 1315 C C . CYS A 1 167 ? 16.101 -12.715 -15.667 1.00 59.22 167 CYS A C 1
ATOM 1317 O O . CYS A 1 167 ? 16.454 -12.237 -16.740 1.00 59.22 167 CYS A O 1
ATOM 1319 N N . LEU A 1 168 ? 16.771 -12.499 -14.531 1.00 62.31 168 LEU A N 1
ATOM 1320 C CA . LEU A 1 168 ? 18.068 -11.819 -14.498 1.00 62.31 168 LEU A CA 1
ATOM 1321 C C . LEU A 1 168 ? 19.123 -12.589 -15.304 1.00 62.31 168 LEU A C 1
ATOM 1323 O O . LEU A 1 168 ? 19.812 -11.973 -16.110 1.00 62.31 168 LEU A O 1
ATOM 1327 N N . GLY A 1 169 ? 19.179 -13.916 -15.148 1.00 62.28 169 GLY A N 1
ATOM 1328 C CA . GLY A 1 169 ? 20.069 -14.822 -15.878 1.00 62.28 169 GLY A CA 1
ATOM 1329 C C . GLY A 1 169 ? 19.941 -14.670 -17.393 1.00 62.28 169 GLY A C 1
ATOM 1330 O O . GLY A 1 169 ? 20.933 -14.422 -18.074 1.00 62.28 169 GLY A O 1
ATOM 1331 N N . GLN A 1 170 ? 18.707 -14.674 -17.903 1.00 61.19 170 GLN A N 1
ATOM 1332 C CA . GLN A 1 170 ? 18.426 -14.462 -19.329 1.00 61.19 170 GLN A CA 1
ATOM 1333 C C . GLN A 1 170 ? 18.880 -13.085 -19.840 1.00 61.19 170 GLN A C 1
ATOM 1335 O O . GLN A 1 170 ? 19.277 -12.955 -20.996 1.00 61.19 170 GLN A O 1
ATOM 1340 N N . VAL A 1 171 ? 18.845 -12.050 -18.995 1.00 57.41 171 VAL A N 1
ATOM 1341 C CA . VAL A 1 171 ? 19.325 -10.704 -19.353 1.00 57.41 171 VAL A CA 1
ATOM 1342 C C . VAL A 1 171 ? 20.856 -10.631 -19.346 1.00 57.41 171 VAL A C 1
ATOM 1344 O O . VAL A 1 171 ? 21.433 -9.907 -20.158 1.00 57.41 171 VAL A O 1
ATOM 1347 N N . THR A 1 172 ? 21.530 -11.367 -18.460 1.00 56.97 172 THR A N 1
ATOM 1348 C CA . THR A 1 172 ? 22.999 -11.477 -18.451 1.00 56.97 172 THR A CA 1
ATOM 1349 C C . THR A 1 172 ? 23.533 -12.301 -19.619 1.00 56.97 172 THR A C 1
ATOM 1351 O O . THR A 1 172 ? 24.464 -11.847 -20.275 1.00 56.97 172 THR A O 1
ATOM 1354 N N . GLU A 1 173 ? 22.908 -13.430 -19.955 1.00 54.00 173 GLU A N 1
ATOM 1355 C CA . GLU A 1 173 ? 23.301 -14.261 -21.106 1.00 54.00 173 GLU A CA 1
ATOM 1356 C C . GLU A 1 173 ? 23.083 -13.527 -22.441 1.00 54.00 173 GLU A C 1
ATOM 1358 O O . GLU A 1 173 ? 23.902 -13.615 -23.353 1.00 54.00 173 GLU A O 1
ATOM 1363 N N . ALA A 1 174 ? 22.042 -12.691 -22.540 1.00 50.84 174 ALA A N 1
ATOM 1364 C CA . ALA A 1 174 ? 21.816 -11.837 -23.709 1.00 50.84 174 ALA A CA 1
ATOM 1365 C C . ALA A 1 174 ? 22.922 -10.782 -23.940 1.00 50.84 174 ALA A C 1
ATOM 1367 O O . ALA A 1 174 ? 23.003 -10.225 -25.033 1.00 50.84 174 ALA A O 1
ATOM 1368 N N . LYS A 1 175 ? 23.776 -10.490 -22.945 1.00 46.75 175 LYS A N 1
ATOM 1369 C CA . LYS A 1 175 ? 24.956 -9.621 -23.124 1.00 46.75 175 LYS A CA 1
ATOM 1370 C C . LYS A 1 175 ? 26.173 -10.362 -23.680 1.00 46.75 175 LYS A C 1
ATOM 1372 O O . LYS A 1 175 ? 27.048 -9.703 -24.238 1.00 46.75 175 LYS A O 1
ATOM 1377 N N . GLU A 1 176 ? 26.239 -11.683 -23.524 1.00 43.06 176 GLU A N 1
ATOM 1378 C CA . GLU A 1 176 ? 27.354 -12.505 -24.013 1.00 43.06 176 GLU A CA 1
ATOM 1379 C C . GLU A 1 176 ? 27.190 -12.895 -25.486 1.00 43.06 176 GLU A C 1
ATOM 1381 O O . GLU A 1 176 ? 28.174 -13.197 -26.156 1.00 43.06 176 GLU A O 1
ATOM 1386 N N . TYR A 1 177 ? 25.976 -12.789 -26.033 1.00 37.22 177 TYR A N 1
ATOM 1387 C CA . TYR A 1 177 ? 25.743 -12.940 -27.465 1.00 37.22 177 TYR A CA 1
ATOM 1388 C C . TYR A 1 177 ? 26.054 -11.630 -28.212 1.00 37.22 177 TYR A C 1
ATOM 1390 O O . TYR A 1 177 ? 25.170 -10.836 -28.538 1.00 37.22 177 TYR A O 1
ATOM 1398 N N . LYS A 1 178 ? 27.342 -11.392 -28.474 1.00 35.94 178 LYS A N 1
ATOM 1399 C CA . LYS A 1 178 ? 27.791 -10.544 -29.589 1.00 35.94 178 LYS A CA 1
ATOM 1400 C C . LYS A 1 178 ? 28.218 -11.461 -30.747 1.00 35.94 178 LYS A C 1
ATOM 1402 O O . LYS A 1 178 ? 28.909 -12.436 -30.462 1.00 35.94 178 LYS A O 1
ATOM 1407 N N . PRO A 1 179 ? 27.797 -11.188 -31.998 1.00 45.84 179 PRO A N 1
ATOM 1408 C CA . PRO A 1 179 ? 28.273 -11.927 -33.167 1.00 45.84 179 PRO A CA 1
ATOM 1409 C C . PRO A 1 179 ? 29.782 -11.764 -33.375 1.00 45.84 179 PRO A C 1
ATOM 1411 O O . PRO A 1 179 ? 30.327 -10.709 -32.965 1.00 45.84 179 PRO A O 1
#

Secondary structure (DSSP, 8-state):
-HHHHHHTTTSSSEEEEEEEEEE--TTS--EEEEEEEETTT--EEEEEEEEGGGGTT-HHHHHHHHHHHHHHHHHHTT--EEEEEE-S-HHHHHHHHHTHHHH-S-EEEE-HHHHHHHHHHHHHHHHTSTT-GGGGGGHHHHHHHHHHHHS--GGGTTHHHHHHHHHHHHHHHHHH---

Sequence (179 aa):
MKVVQKAYERDGGLCLAADGNVTKKGPTPVIGKAVLSDTRTKLILHAEFVHRSESDNVNGRVDVEGLNRLLRWISKEKLPLQSLVTKRNPALGVALKNMEPELGSVRHLYDTSLMVKWLETELRRVAHREGCSSILPWIEKVKALLWSAAEWSPQHSSEVPHRFNACLGQVTEAKEYKP

Foldseek 3Di:
DVVQCVVCVPPQFFAKEKEKDWDDDPDDWIKIKIWIAGPPVRDTDDMDIDTCVNQVVDPVSSSLVRLLVVLVVCLVVVGQAAEYEYAPDVSNVVSVVVSCVRRPDYHYHYDLVNVLVVQLVVLVVQCPDPPNVVSVVCSVVVSVLSVVVVVDDPVVPPCSVVVVVVSVVVVVVVVVPDD